Protein AF-A0A3C0R990-F1 (afdb_monomer)

Mean predicted aligned error: 11.5 Å

Sequence (137 aa):
NLDFTKKLGIQPELLWSQTKSTFVNNVNGLPSTLTTRDVSLNYLSIPLLLRWSPNKLITLNAGPQYSILMDQNKSLLQNGQQAFKTGDFAAVAGLQLNLQSLRIYGRYVAGMSNINDVTNSDKWRNQQIQAGIGLKL

Solvent-accessible surface area (backbone atoms only — not comparable to full-atom values): 7874 Å² total; per-residue (Å²): 116,53,68,84,45,101,38,36,29,39,38,74,51,80,45,81,48,78,47,74,52,80,75,81,82,82,67,90,89,66,102,71,79,89,79,77,66,79,47,60,48,30,35,47,32,42,37,45,25,41,34,42,27,93,52,83,46,44,34,39,34,38,31,49,27,44,32,26,65,44,60,82,92,51,55,72,70,59,38,53,64,48,22,78,76,61,50,38,44,27,43,35,43,34,46,30,41,39,51,95,49,42,30,42,36,40,34,39,37,44,36,69,43,69,86,65,98,61,94,74,99,68,87,66,55,52,72,46,82,48,74,51,73,45,78,53,130

pLDDT: mean 74.93, std 18.29, range [41.69, 95.81]

Structure (mmCIF, N/CA/C/O backbone):
data_AF-A0A3C0R990-F1
#
_entry.id   AF-A0A3C0R990-F1
#
loop_
_atom_site.group_PDB
_atom_site.id
_atom_site.type_symbol
_atom_site.label_atom_id
_atom_site.label_alt_id
_atom_site.label_comp_id
_atom_site.label_asym_id
_atom_site.label_entity_id
_atom_site.label_seq_id
_atom_site.pdbx_PDB_ins_code
_atom_site.Cartn_x
_atom_site.Cartn_y
_atom_site.Cartn_z
_atom_site.occupancy
_atom_site.B_iso_or_equiv
_atom_site.auth_seq_id
_atom_site.auth_comp_id
_atom_site.auth_asym_id
_atom_site.auth_atom_id
_atom_site.pdbx_PDB_model_num
ATOM 1 N N . ASN A 1 1 ? 2.961 -1.179 11.777 1.00 71.94 1 ASN A N 1
ATOM 2 C CA . ASN A 1 1 ? 2.049 -0.024 11.928 1.00 71.94 1 ASN A CA 1
ATOM 3 C C . ASN A 1 1 ? 2.618 0.904 12.972 1.00 71.94 1 ASN A C 1
ATOM 5 O O . ASN A 1 1 ? 2.831 0.449 14.088 1.00 71.94 1 ASN A O 1
ATOM 9 N N . LEU A 1 2 ? 2.894 2.149 12.597 1.00 76.81 2 LEU A N 1
ATOM 10 C CA . LEU A 1 2 ? 3.265 3.208 13.534 1.00 76.81 2 LEU A CA 1
ATOM 11 C C . LEU A 1 2 ? 2.066 4.141 13.662 1.00 76.81 2 LEU A C 1
ATOM 13 O O . LEU A 1 2 ? 1.660 4.756 12.680 1.00 76.81 2 LEU A O 1
ATOM 17 N N . ASP A 1 3 ? 1.477 4.206 14.849 1.00 83.38 3 ASP A N 1
ATOM 18 C CA . ASP A 1 3 ? 0.307 5.037 15.117 1.00 83.38 3 ASP A CA 1
ATOM 19 C C . ASP A 1 3 ? 0.735 6.326 15.814 1.00 83.38 3 ASP A C 1
ATOM 21 O O . ASP A 1 3 ? 1.285 6.293 16.911 1.00 83.38 3 ASP A O 1
ATOM 25 N N . PHE A 1 4 ? 0.471 7.467 15.177 1.00 79.94 4 PHE A N 1
ATOM 26 C CA . PHE A 1 4 ? 0.714 8.787 15.765 1.00 79.94 4 PHE A CA 1
ATOM 27 C C . PHE A 1 4 ? -0.423 9.194 16.709 1.00 79.94 4 PHE A C 1
ATOM 29 O O . PHE A 1 4 ? -0.254 9.999 17.618 1.00 79.94 4 PHE A O 1
ATOM 36 N N . THR A 1 5 ? -1.625 8.663 16.489 1.00 82.44 5 THR A N 1
ATOM 37 C CA . THR A 1 5 ? -2.815 8.898 17.313 1.00 82.44 5 THR A CA 1
ATOM 38 C C . THR A 1 5 ? -3.688 7.645 17.294 1.00 82.44 5 THR A C 1
ATOM 40 O O . THR A 1 5 ? -3.584 6.824 16.390 1.00 82.44 5 THR A O 1
ATOM 43 N N . LYS A 1 6 ? -4.644 7.521 18.225 1.00 78.94 6 LYS A N 1
ATOM 44 C CA . LYS A 1 6 ? -5.638 6.423 18.256 1.00 78.94 6 LYS A CA 1
ATOM 45 C C . LYS A 1 6 ? -6.400 6.200 16.934 1.00 78.94 6 LYS A C 1
ATOM 47 O O . LYS A 1 6 ? -7.000 5.145 16.762 1.00 78.94 6 LYS A O 1
ATOM 52 N N . LYS A 1 7 ? -6.423 7.198 16.042 1.00 87.06 7 LYS A N 1
ATOM 53 C CA . LYS A 1 7 ? -7.152 7.183 14.765 1.00 87.06 7 LYS A CA 1
ATOM 54 C C . LYS A 1 7 ? -6.257 7.329 13.534 1.00 87.06 7 LYS A C 1
ATOM 56 O O . LYS A 1 7 ? -6.754 7.104 12.440 1.00 87.06 7 LYS A O 1
ATOM 61 N N . LEU A 1 8 ? -4.999 7.746 13.680 1.00 90.25 8 LEU A N 1
ATOM 62 C CA . LEU A 1 8 ? -4.118 8.081 12.558 1.00 90.25 8 LEU A CA 1
ATOM 63 C C . LEU A 1 8 ? -2.758 7.412 12.728 1.00 90.25 8 LEU A C 1
ATOM 65 O O . LEU A 1 8 ? -2.154 7.484 13.798 1.00 90.25 8 LEU A O 1
ATOM 69 N N . GLY A 1 9 ? -2.265 6.815 11.651 1.00 92.00 9 GLY A N 1
ATOM 70 C CA . GLY A 1 9 ? -0.965 6.163 11.626 1.00 92.00 9 GLY A CA 1
ATOM 71 C C . GLY A 1 9 ? -0.426 5.997 10.217 1.00 92.00 9 GLY A C 1
ATOM 72 O O . GLY A 1 9 ? -1.078 6.358 9.239 1.00 92.00 9 GLY A O 1
ATOM 73 N N . ILE A 1 10 ? 0.765 5.425 10.124 1.00 92.19 10 ILE A N 1
ATOM 74 C CA . ILE A 1 10 ? 1.374 4.975 8.877 1.00 92.19 10 ILE A CA 1
ATOM 75 C C . ILE A 1 10 ? 1.567 3.462 8.893 1.00 92.19 10 ILE A C 1
ATOM 77 O O . ILE A 1 10 ? 1.828 2.819 9.920 1.00 92.19 10 ILE A O 1
ATOM 81 N N . GLN A 1 11 ? 1.449 2.896 7.708 1.00 91.94 11 GLN A N 1
ATOM 82 C CA . GLN A 1 11 ? 1.567 1.483 7.428 1.00 91.94 11 GLN A CA 1
ATOM 83 C C . GLN A 1 11 ? 2.512 1.323 6.235 1.00 91.94 11 GLN A C 1
ATOM 85 O O . GLN A 1 11 ? 2.064 1.334 5.088 1.00 91.94 11 GLN A O 1
ATOM 90 N N . PRO A 1 12 ? 3.830 1.241 6.494 1.00 91.12 12 PRO A N 1
ATOM 91 C CA . PRO A 1 12 ? 4.762 0.745 5.497 1.00 91.12 12 PRO A CA 1
ATOM 92 C C . PRO A 1 12 ? 4.531 -0.759 5.313 1.00 91.12 12 PRO A C 1
ATOM 94 O O . PRO A 1 12 ? 4.380 -1.488 6.298 1.00 91.12 12 PRO A O 1
ATOM 97 N N . GLU A 1 13 ? 4.513 -1.224 4.068 1.00 89.56 13 GLU A N 1
ATOM 98 C CA . GLU A 1 13 ? 4.460 -2.652 3.745 1.00 89.56 13 GLU A CA 1
ATOM 99 C C . GLU A 1 13 ? 5.538 -3.011 2.722 1.00 89.56 13 GLU A C 1
ATOM 101 O O . GLU A 1 13 ? 6.126 -2.147 2.071 1.00 89.56 13 GLU A O 1
ATOM 106 N N . LEU A 1 14 ? 5.775 -4.311 2.576 1.00 91.06 14 LEU A N 1
ATOM 107 C CA . LEU A 1 14 ? 6.597 -4.875 1.519 1.00 91.06 14 LEU A CA 1
ATOM 108 C C . LEU A 1 14 ? 5.798 -5.995 0.860 1.00 91.06 14 LEU A C 1
ATOM 110 O O . LEU A 1 14 ? 5.323 -6.906 1.536 1.00 91.06 14 LEU A O 1
ATOM 114 N N . LEU A 1 15 ? 5.624 -5.903 -0.452 1.00 89.06 15 LEU A N 1
ATOM 115 C CA . LEU A 1 15 ? 4.826 -6.826 -1.246 1.00 89.06 15 LEU A CA 1
ATOM 116 C C . LEU A 1 15 ? 5.717 -7.439 -2.319 1.00 89.06 15 LEU A C 1
ATOM 118 O O . LEU A 1 15 ? 6.313 -6.719 -3.116 1.00 89.06 15 LEU A O 1
ATOM 122 N N . TRP A 1 16 ? 5.772 -8.764 -2.370 1.00 87.94 16 TRP A N 1
ATOM 123 C CA . TRP A 1 16 ? 6.365 -9.488 -3.487 1.00 8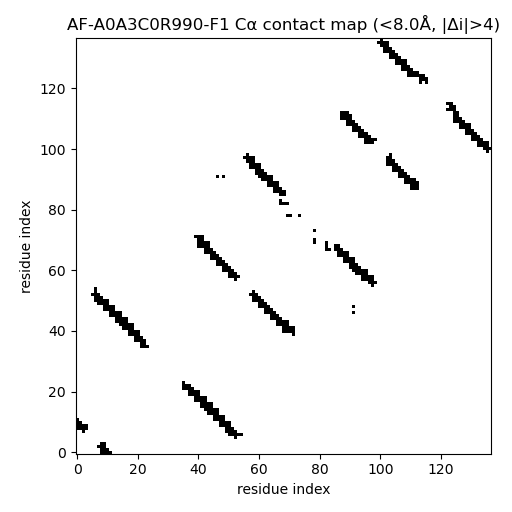7.94 16 TRP A CA 1
ATOM 124 C C . TRP A 1 16 ? 5.247 -10.108 -4.320 1.00 87.94 16 TRP A C 1
ATOM 126 O O . TRP A 1 16 ? 4.354 -10.763 -3.783 1.00 87.94 16 TRP A O 1
ATOM 136 N N . SER A 1 17 ? 5.271 -9.865 -5.625 1.00 82.81 17 SER A N 1
ATOM 137 C CA . SER A 1 17 ? 4.295 -10.385 -6.576 1.00 82.81 17 SER A CA 1
ATOM 138 C C . SER A 1 17 ? 5.026 -11.037 -7.741 1.00 82.81 17 SER A C 1
ATOM 140 O O . SER A 1 17 ? 6.020 -10.506 -8.221 1.00 82.81 17 SER A O 1
ATOM 142 N N .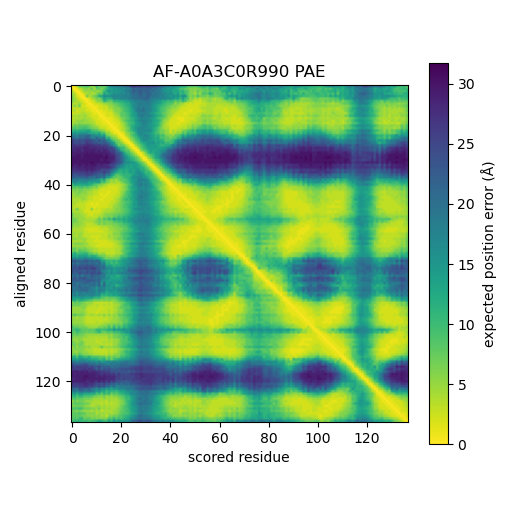 GLN A 1 18 ? 4.544 -12.189 -8.198 1.00 81.56 18 GLN A N 1
ATOM 143 C CA . GLN A 1 18 ? 5.041 -12.851 -9.398 1.00 81.56 18 GLN A CA 1
ATOM 144 C C . GLN A 1 18 ? 3.885 -12.995 -10.383 1.00 81.56 18 GLN A C 1
ATOM 146 O O . GLN A 1 18 ? 2.887 -13.649 -10.086 1.00 81.56 18 GLN A O 1
ATOM 151 N N . THR A 1 19 ? 4.045 -12.411 -11.563 1.00 70.88 19 THR A N 1
ATOM 152 C CA . THR A 1 19 ? 3.105 -12.515 -12.674 1.00 70.88 19 THR A CA 1
ATOM 153 C C . THR A 1 19 ? 3.732 -13.379 -13.754 1.00 70.88 19 THR A C 1
ATOM 155 O O . THR A 1 19 ? 4.825 -13.088 -14.236 1.00 70.88 19 THR A O 1
ATOM 158 N N . LYS A 1 20 ? 3.048 -14.449 -14.154 1.00 66.94 20 LYS A N 1
ATOM 159 C CA . LYS A 1 20 ? 3.445 -15.260 -15.308 1.00 66.94 20 LYS A CA 1
ATOM 160 C C . LYS A 1 20 ? 2.585 -14.857 -16.495 1.00 66.94 20 LYS A C 1
ATOM 162 O O . LYS A 1 20 ? 1.364 -14.966 -16.416 1.00 66.94 20 LYS A O 1
ATOM 167 N N . SER A 1 21 ? 3.213 -14.396 -17.571 1.00 55.62 21 SER A N 1
ATOM 168 C CA . SER A 1 21 ? 2.516 -14.083 -18.818 1.00 55.62 21 SER A CA 1
ATOM 169 C C . SER A 1 21 ? 2.764 -15.205 -19.816 1.00 55.62 21 SER A C 1
ATOM 171 O O . SER A 1 21 ? 3.871 -15.349 -20.331 1.00 55.62 21 SER A O 1
ATOM 173 N N . THR A 1 22 ? 1.734 -16.005 -20.091 1.00 53.62 22 THR A N 1
ATOM 174 C CA . THR A 1 22 ? 1.769 -17.018 -21.152 1.00 53.62 22 THR A CA 1
ATOM 175 C C . THR A 1 22 ? 1.229 -16.394 -22.434 1.00 53.62 22 THR A C 1
ATOM 177 O O . THR A 1 22 ? 0.032 -16.143 -22.556 1.00 53.62 22 THR A O 1
ATOM 180 N N . PHE A 1 23 ? 2.109 -16.127 -23.398 1.00 52.44 23 PHE A N 1
ATOM 181 C CA . PHE A 1 23 ? 1.702 -15.691 -24.732 1.00 52.44 23 PHE A CA 1
ATOM 182 C C . PHE A 1 23 ? 1.360 -16.921 -25.576 1.00 52.44 23 PHE A C 1
ATOM 184 O O . PHE A 1 23 ? 2.242 -17.709 -25.914 1.00 52.44 23 PHE A O 1
ATOM 191 N N . VAL A 1 24 ? 0.081 -17.097 -25.913 1.00 49.31 24 VAL A N 1
ATOM 192 C CA . VAL A 1 24 ? -0.356 -18.116 -26.877 1.00 49.31 24 VAL A CA 1
ATOM 193 C C . VAL A 1 24 ? -0.472 -17.448 -28.242 1.00 49.31 24 VAL A C 1
ATOM 195 O O . VAL A 1 24 ? -1.481 -16.817 -28.552 1.00 49.31 24 VAL A O 1
ATOM 198 N N . ASN A 1 25 ? 0.566 -17.572 -29.067 1.00 49.56 25 ASN A N 1
ATOM 199 C CA . ASN A 1 25 ? 0.480 -17.159 -30.464 1.00 49.56 25 ASN A CA 1
ATOM 200 C C . ASN A 1 25 ? -0.244 -18.256 -31.249 1.00 49.56 25 ASN A C 1
ATOM 202 O O . ASN A 1 25 ? 0.351 -19.268 -31.609 1.00 49.56 25 ASN A O 1
ATOM 206 N N . ASN A 1 26 ? -1.533 -18.053 -31.515 1.00 43.56 26 ASN A N 1
ATOM 207 C CA . ASN A 1 26 ? -2.283 -18.883 -32.451 1.00 43.56 26 ASN A CA 1
ATOM 208 C C . ASN A 1 26 ? -1.950 -18.411 -33.877 1.00 43.56 26 ASN A C 1
ATOM 210 O O . ASN A 1 26 ? -2.587 -17.508 -34.414 1.00 43.56 26 ASN A O 1
ATOM 214 N N . VAL A 1 27 ? -0.887 -18.961 -34.467 1.00 52.28 27 VAL A N 1
ATOM 215 C CA . VAL A 1 27 ? -0.631 -18.828 -35.906 1.00 52.28 27 VAL A CA 1
ATOM 216 C C . VAL A 1 27 ? -1.428 -19.913 -36.623 1.00 52.28 27 VAL A C 1
ATOM 218 O O . VAL A 1 27 ? -1.206 -21.102 -36.412 1.00 52.28 27 VAL A O 1
ATOM 221 N N . ASN A 1 28 ? -2.397 -19.486 -37.433 1.00 53.09 28 ASN A N 1
ATOM 222 C CA . ASN A 1 28 ? -3.287 -20.336 -38.220 1.00 53.09 28 ASN A CA 1
ATOM 223 C C . ASN A 1 28 ? -2.557 -21.528 -38.882 1.00 53.09 28 ASN A C 1
ATOM 225 O O . ASN A 1 28 ? -1.817 -21.343 -39.845 1.00 53.09 28 ASN A O 1
ATOM 229 N N . GLY A 1 29 ? -2.852 -22.753 -38.430 1.00 54.72 29 GLY A N 1
ATOM 230 C CA . GLY A 1 29 ? -2.894 -23.928 -39.311 1.00 54.72 29 GLY A CA 1
ATOM 231 C C . GLY A 1 29 ? -1.663 -24.835 -39.458 1.00 54.72 29 GLY A C 1
ATOM 232 O O . GLY A 1 29 ? -1.681 -25.648 -40.377 1.00 54.72 29 GLY A O 1
ATOM 233 N N . LEU A 1 30 ? -0.635 -24.791 -38.600 1.00 51.12 30 LEU A N 1
ATOM 234 C CA . LEU A 1 30 ? 0.484 -25.759 -38.652 1.00 51.12 30 LEU A CA 1
ATOM 235 C C . LEU A 1 30 ? 0.773 -26.413 -37.282 1.00 51.12 30 LEU A C 1
ATOM 237 O O . LEU A 1 30 ? 0.947 -25.692 -36.297 1.00 51.12 30 LEU A O 1
ATOM 241 N N . PRO A 1 31 ? 0.875 -27.758 -37.188 1.00 52.38 31 PRO A N 1
ATOM 242 C CA . PRO A 1 31 ? 1.238 -28.461 -35.960 1.00 52.38 31 PRO A CA 1
ATOM 243 C C . PRO A 1 31 ? 2.766 -28.502 -35.822 1.00 52.38 31 PRO A C 1
ATOM 245 O O . PRO A 1 31 ? 3.390 -29.539 -36.027 1.00 52.38 31 PRO A O 1
ATOM 248 N N . SER A 1 32 ? 3.387 -27.366 -35.503 1.00 44.22 32 SER A N 1
ATOM 249 C CA . SER A 1 32 ? 4.850 -27.279 -35.436 1.00 44.22 32 SER A CA 1
ATOM 250 C C . SER A 1 32 ? 5.302 -26.435 -34.248 1.00 44.22 32 SER A C 1
ATOM 252 O O . SER A 1 32 ? 5.286 -25.209 -34.295 1.00 44.22 32 SER A O 1
ATOM 254 N N . THR A 1 33 ? 5.750 -27.129 -33.195 1.00 42.16 33 THR A N 1
ATOM 255 C CA . THR A 1 33 ? 6.574 -26.629 -32.076 1.00 42.16 33 THR A CA 1
ATOM 256 C C . THR A 1 33 ? 6.007 -25.449 -31.278 1.00 42.16 33 THR A C 1
ATOM 258 O O . THR A 1 33 ? 6.302 -24.287 -31.538 1.00 42.16 33 THR A O 1
ATOM 261 N N . LEU A 1 34 ? 5.260 -25.780 -30.220 1.00 43.44 34 LEU A N 1
ATOM 262 C CA . LEU A 1 34 ? 4.905 -24.871 -29.128 1.00 43.44 34 LEU A CA 1
ATOM 263 C C . LEU A 1 34 ? 6.175 -24.437 -28.374 1.00 43.44 34 LEU A C 1
ATOM 265 O O . LEU A 1 34 ? 6.590 -25.081 -27.412 1.00 43.44 34 LEU A O 1
ATOM 269 N N . THR A 1 35 ? 6.822 -23.354 -28.798 1.00 45.03 35 THR A N 1
ATOM 270 C CA . THR A 1 35 ? 7.873 -22.702 -28.006 1.00 45.03 35 THR A CA 1
ATOM 271 C C . THR A 1 35 ? 7.213 -21.807 -26.959 1.00 45.03 35 THR A C 1
ATOM 273 O O . THR A 1 35 ? 7.079 -20.597 -27.138 1.00 45.03 35 THR A O 1
ATOM 276 N N . THR A 1 36 ? 6.772 -22.405 -25.853 1.00 45.19 36 THR A N 1
ATOM 277 C CA . THR A 1 36 ? 6.275 -21.665 -24.688 1.00 45.19 36 THR A CA 1
ATOM 278 C C . THR A 1 36 ? 7.433 -20.867 -24.084 1.00 45.19 36 THR A C 1
ATOM 280 O O . THR A 1 36 ? 8.314 -21.411 -23.422 1.00 45.19 36 THR A O 1
ATOM 283 N N . ARG A 1 37 ? 7.488 -19.560 -24.360 1.00 48.28 37 ARG A N 1
ATOM 284 C CA . ARG A 1 37 ? 8.392 -18.627 -23.676 1.00 48.28 37 ARG A CA 1
ATOM 285 C C . ARG A 1 37 ? 7.695 -18.163 -22.402 1.00 48.28 37 ARG A C 1
ATOM 287 O O . ARG A 1 37 ? 6.956 -17.183 -22.420 1.00 48.28 37 ARG A O 1
ATOM 294 N N . ASP A 1 38 ? 7.922 -18.884 -21.310 1.00 52.59 38 ASP A N 1
ATOM 295 C CA . ASP A 1 38 ? 7.432 -18.501 -19.987 1.00 52.59 38 ASP A CA 1
ATOM 296 C C . ASP A 1 38 ? 8.191 -17.266 -19.489 1.00 52.59 38 ASP A C 1
ATOM 298 O O . ASP A 1 38 ? 9.295 -17.357 -18.950 1.00 52.59 38 ASP A O 1
ATOM 302 N N . VAL A 1 39 ? 7.605 -16.084 -19.671 1.00 56.91 39 VAL A N 1
ATOM 303 C CA . VAL A 1 39 ? 8.132 -14.850 -19.084 1.00 56.91 39 VAL A CA 1
ATOM 304 C C . VAL A 1 39 ? 7.474 -14.664 -17.721 1.00 56.91 39 VAL A C 1
ATOM 306 O O . VAL A 1 39 ? 6.279 -14.387 -17.610 1.00 56.91 39 VAL A O 1
ATOM 309 N N . SER A 1 40 ? 8.263 -14.856 -16.666 1.00 61.56 40 SER A N 1
ATOM 310 C CA . SER A 1 40 ? 7.834 -14.663 -15.280 1.00 61.56 40 SER A CA 1
ATOM 311 C C . SER A 1 40 ? 8.362 -13.326 -14.759 1.00 61.56 40 SER A C 1
ATOM 313 O O . SER A 1 40 ? 9.551 -13.187 -14.472 1.00 61.56 40 SER A O 1
ATOM 315 N N . LEU A 1 41 ? 7.470 -12.350 -14.630 1.00 69.31 41 LEU A N 1
ATOM 316 C CA . LEU A 1 41 ? 7.744 -11.002 -14.145 1.00 69.31 41 LEU A CA 1
ATOM 317 C C . LEU A 1 41 ? 7.586 -10.966 -12.622 1.00 69.31 41 LEU A C 1
ATOM 319 O O . LEU A 1 41 ? 6.490 -11.180 -12.109 1.00 69.31 41 LEU A O 1
ATOM 323 N N . ASN A 1 42 ? 8.664 -10.700 -11.887 1.00 79.06 42 ASN A N 1
ATOM 324 C CA . ASN A 1 42 ? 8.581 -10.492 -10.442 1.00 79.06 42 ASN A CA 1
ATOM 325 C C . ASN A 1 42 ? 8.534 -8.999 -10.139 1.00 79.06 42 ASN A C 1
ATOM 327 O O . ASN A 1 42 ? 9.308 -8.237 -10.699 1.00 79.06 42 ASN A O 1
ATOM 331 N N . TYR A 1 43 ? 7.684 -8.589 -9.212 1.00 78.81 43 TYR A N 1
ATOM 332 C CA . TYR A 1 43 ? 7.559 -7.219 -8.748 1.00 78.81 43 TYR A CA 1
ATOM 333 C C . TYR A 1 43 ? 7.786 -7.158 -7.244 1.00 78.81 43 TYR A C 1
ATOM 335 O O . TYR A 1 43 ? 7.170 -7.900 -6.476 1.00 78.81 43 TYR A O 1
ATOM 343 N N . LEU A 1 44 ? 8.642 -6.238 -6.816 1.00 87.19 44 LEU A N 1
ATOM 344 C CA . LEU A 1 44 ? 8.800 -5.864 -5.417 1.00 87.19 44 LEU A CA 1
ATOM 345 C C . LEU A 1 44 ? 8.178 -4.485 -5.216 1.00 87.19 44 LEU A C 1
ATOM 347 O O . LEU A 1 44 ? 8.655 -3.507 -5.783 1.00 87.19 44 LEU A O 1
ATOM 351 N N . SER A 1 45 ? 7.104 -4.406 -4.437 1.00 89.00 45 SER A N 1
ATOM 352 C CA . SER A 1 45 ? 6.371 -3.163 -4.190 1.00 89.00 45 SER A CA 1
ATOM 353 C C . SER A 1 45 ? 6.476 -2.739 -2.733 1.00 89.00 45 SER A C 1
ATOM 355 O O . SER A 1 45 ? 6.302 -3.544 -1.820 1.00 89.00 45 SER A O 1
ATOM 357 N N . ILE A 1 46 ? 6.733 -1.455 -2.523 1.00 91.81 46 ILE A N 1
ATOM 358 C CA . ILE A 1 46 ? 6.900 -0.817 -1.221 1.00 91.81 46 ILE A CA 1
ATOM 359 C C . ILE A 1 46 ? 5.830 0.278 -1.111 1.00 91.81 46 ILE A C 1
ATOM 361 O O . ILE A 1 46 ? 6.067 1.423 -1.511 1.00 91.81 46 ILE A O 1
ATOM 365 N N . PRO A 1 47 ? 4.611 -0.054 -0.656 1.00 91.38 47 PRO A N 1
ATOM 366 C CA . PRO A 1 47 ? 3.595 0.943 -0.359 1.00 91.38 47 PRO A CA 1
ATOM 367 C C . PRO A 1 47 ? 3.866 1.620 0.989 1.00 91.38 47 PRO A C 1
ATOM 369 O O . PRO A 1 47 ? 4.173 0.972 1.992 1.00 91.38 47 PRO A O 1
ATOM 372 N N . LEU A 1 48 ? 3.693 2.940 1.018 1.00 93.19 48 LEU A N 1
ATOM 373 C CA . LEU A 1 48 ? 3.703 3.748 2.231 1.00 93.19 48 LEU A CA 1
ATOM 374 C C . LEU A 1 48 ? 2.307 4.329 2.435 1.00 93.19 48 LEU A C 1
ATOM 376 O O . LEU A 1 48 ? 1.944 5.328 1.821 1.00 93.19 48 LEU A O 1
ATOM 380 N N . LEU A 1 49 ? 1.507 3.692 3.287 1.00 94.06 49 LEU A N 1
ATOM 381 C CA . LEU A 1 49 ? 0.095 4.031 3.440 1.00 94.06 49 LEU A CA 1
ATOM 382 C C . LEU A 1 49 ? -0.131 4.877 4.691 1.00 94.06 49 LEU A C 1
ATOM 384 O O . LEU A 1 49 ? 0.239 4.481 5.794 1.00 94.06 49 LEU A O 1
ATOM 388 N N . LEU A 1 50 ? -0.801 6.015 4.541 1.00 94.19 50 LEU A N 1
ATOM 389 C CA . LEU A 1 50 ? -1.469 6.686 5.649 1.00 94.19 50 LEU A CA 1
ATOM 390 C C . LEU A 1 50 ? -2.713 5.893 6.009 1.00 94.19 50 LEU A C 1
ATOM 392 O O . LEU A 1 50 ? -3.440 5.427 5.135 1.00 94.19 50 LEU A O 1
ATOM 396 N N . ARG A 1 51 ? -2.966 5.759 7.302 1.00 93.62 51 ARG A N 1
ATOM 397 C CA . ARG A 1 51 ? -4.079 5.004 7.846 1.00 93.62 51 ARG A CA 1
ATOM 398 C C . ARG A 1 51 ? -4.950 5.900 8.699 1.00 93.62 51 ARG A C 1
ATOM 400 O O . ARG A 1 51 ? -4.460 6.513 9.643 1.00 93.62 51 ARG A O 1
ATOM 407 N N . TRP A 1 52 ? -6.244 5.896 8.416 1.00 94.12 52 TRP A N 1
ATOM 408 C CA . TRP A 1 52 ? -7.253 6.587 9.196 1.00 94.12 52 TRP A CA 1
ATOM 409 C C . TRP A 1 52 ? -8.351 5.623 9.650 1.00 94.12 52 TRP A C 1
ATOM 411 O O . TRP A 1 52 ? -9.083 5.057 8.843 1.00 94.12 52 TRP A O 1
ATOM 421 N N . SER A 1 53 ? -8.466 5.438 10.961 1.00 92.62 53 SER A N 1
ATOM 422 C CA . SER A 1 53 ? -9.436 4.551 11.606 1.00 92.62 53 SER A CA 1
ATOM 423 C C . SER A 1 53 ? -10.390 5.383 12.466 1.00 92.62 53 SER A C 1
ATOM 425 O O . SER A 1 53 ? -10.111 5.609 13.648 1.00 92.62 53 SER A O 1
ATOM 427 N N . PRO A 1 54 ? -11.506 5.889 11.908 1.00 88.75 54 PRO A N 1
ATOM 428 C CA . PRO A 1 54 ? -12.469 6.678 12.676 1.00 88.75 54 PRO A CA 1
ATOM 429 C C . PRO A 1 54 ? -13.118 5.867 13.808 1.00 88.75 54 PRO A C 1
ATOM 431 O O . PRO A 1 54 ? -13.454 6.431 14.851 1.00 88.75 54 PRO A O 1
ATOM 434 N N . ASN A 1 55 ? -13.258 4.551 13.622 1.00 90.75 55 ASN A N 1
ATOM 435 C CA . ASN A 1 55 ? -13.780 3.604 14.603 1.00 90.75 55 ASN A CA 1
ATOM 436 C C . ASN A 1 55 ? -12.972 2.285 14.575 1.00 90.75 55 ASN A C 1
ATOM 438 O O . ASN A 1 55 ? -12.026 2.138 13.805 1.00 90.75 55 ASN A O 1
ATOM 442 N N . LYS A 1 56 ? -13.324 1.322 15.441 1.00 88.19 56 LYS A N 1
ATOM 443 C CA . LYS A 1 56 ? -12.629 0.021 15.525 1.00 88.19 56 LYS A CA 1
ATOM 444 C C . LYS A 1 56 ? -12.973 -0.944 14.383 1.00 88.19 56 LYS A C 1
ATOM 446 O O . LYS A 1 56 ? -12.271 -1.936 14.243 1.00 88.19 56 LYS A O 1
ATOM 451 N N . LEU A 1 57 ? -14.033 -0.673 13.618 1.00 91.31 57 LEU A N 1
ATOM 452 C CA . LEU A 1 57 ? -14.564 -1.546 12.567 1.00 91.31 57 LEU A CA 1
ATOM 453 C C . LEU A 1 57 ? -14.019 -1.184 11.183 1.00 91.31 57 LEU A C 1
ATOM 455 O O . LEU A 1 57 ? -13.848 -2.062 10.353 1.00 91.31 57 LEU A O 1
ATOM 459 N N . ILE A 1 58 ? -13.739 0.090 10.918 1.00 93.81 58 ILE A N 1
ATOM 460 C CA . ILE A 1 58 ? -13.400 0.602 9.590 1.00 93.81 58 ILE A CA 1
ATOM 461 C C . ILE A 1 58 ? -12.060 1.321 9.655 1.00 93.81 58 ILE A C 1
ATOM 463 O O . ILE A 1 58 ? -11.823 2.179 10.506 1.00 93.81 58 ILE A O 1
ATOM 467 N N . THR A 1 59 ? -11.208 0.989 8.698 1.00 94.31 59 THR A N 1
ATOM 468 C CA . THR A 1 59 ? -9.922 1.621 8.460 1.00 94.31 59 THR A CA 1
ATOM 469 C C . THR A 1 59 ? -9.841 2.007 6.994 1.00 94.31 59 THR A C 1
ATOM 471 O O . THR A 1 59 ? -10.018 1.168 6.118 1.00 94.31 59 THR A O 1
ATOM 474 N N . LEU A 1 60 ? -9.549 3.271 6.730 1.00 95.06 60 LEU A N 1
ATOM 475 C CA . LEU A 1 60 ? -9.198 3.764 5.409 1.00 95.06 60 LEU A CA 1
ATOM 476 C C . LEU A 1 60 ? -7.683 3.873 5.312 1.00 95.06 60 LEU A C 1
ATOM 478 O O . LEU A 1 60 ? -7.020 4.266 6.275 1.00 95.06 60 LEU A O 1
ATOM 482 N N . ASN A 1 61 ? -7.135 3.522 4.159 1.00 94.75 61 ASN A N 1
ATOM 483 C CA . ASN A 1 61 ? -5.711 3.608 3.895 1.00 94.75 61 ASN A CA 1
ATOM 484 C C . ASN A 1 61 ? -5.451 4.218 2.523 1.00 94.75 61 ASN A C 1
ATOM 486 O O . ASN A 1 61 ? -6.083 3.851 1.543 1.00 94.75 61 ASN A O 1
ATOM 490 N N . ALA A 1 62 ? -4.523 5.163 2.449 1.00 95.19 62 ALA A N 1
ATOM 491 C CA . ALA A 1 62 ? -4.153 5.792 1.193 1.00 95.19 62 ALA A CA 1
ATOM 492 C C . ALA A 1 62 ? -2.697 6.240 1.223 1.00 95.19 62 ALA A C 1
ATOM 494 O O . ALA A 1 62 ? -2.209 6.693 2.254 1.00 95.19 62 ALA A O 1
ATOM 495 N N . GLY A 1 63 ? -1.995 6.134 0.104 1.00 92.56 63 GLY A N 1
ATOM 496 C CA . GLY A 1 63 ? -0.621 6.608 0.023 1.00 92.56 63 GLY A CA 1
ATOM 497 C C . GLY A 1 63 ? 0.095 6.185 -1.250 1.00 92.56 63 GLY A C 1
ATOM 498 O O . GLY A 1 63 ? -0.477 5.478 -2.081 1.00 92.56 63 GLY A O 1
ATOM 499 N N . PRO A 1 64 ? 1.336 6.647 -1.440 1.00 92.75 64 PRO A N 1
ATOM 500 C CA . PRO A 1 64 ? 2.143 6.247 -2.577 1.00 92.75 64 PRO A CA 1
ATOM 501 C C . PRO A 1 64 ? 2.609 4.791 -2.455 1.00 92.75 64 PRO A C 1
ATOM 503 O O . PRO A 1 64 ? 2.818 4.259 -1.364 1.00 92.75 64 PRO A O 1
ATOM 506 N N . GLN A 1 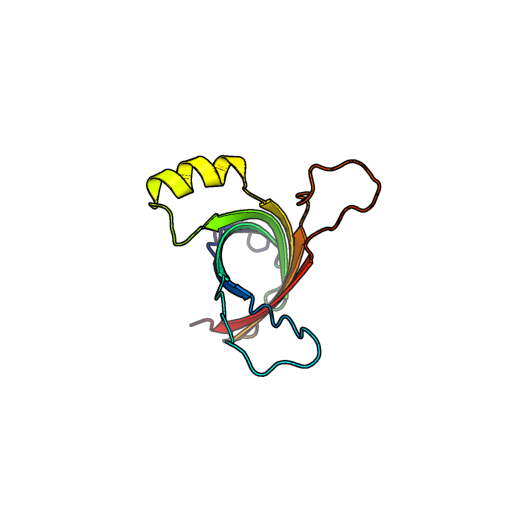65 ? 2.834 4.166 -3.602 1.00 90.88 65 GLN A N 1
ATOM 507 C CA . GLN A 1 65 ? 3.507 2.886 -3.747 1.00 90.88 65 GLN A CA 1
ATOM 508 C C . GLN A 1 65 ? 4.590 3.013 -4.806 1.00 90.88 65 GLN A C 1
ATOM 510 O O . GLN A 1 65 ? 4.345 3.521 -5.899 1.00 90.88 65 GLN A O 1
ATOM 515 N N . TYR A 1 66 ? 5.776 2.517 -4.476 1.00 88.94 66 TYR A N 1
ATOM 516 C CA . TYR A 1 66 ? 6.863 2.356 -5.430 1.00 88.94 66 TYR A CA 1
ATOM 517 C C . TYR A 1 66 ? 7.041 0.874 -5.736 1.00 88.94 66 TYR A C 1
ATOM 519 O O . TYR A 1 66 ? 7.086 0.066 -4.810 1.00 88.94 66 TYR A O 1
ATOM 527 N N . SER A 1 67 ? 7.105 0.509 -7.012 1.00 85.12 67 SER A N 1
ATOM 528 C CA . SER A 1 67 ? 7.202 -0.886 -7.448 1.00 85.12 67 SER A CA 1
ATOM 529 C C . SER A 1 67 ? 8.397 -1.069 -8.369 1.00 85.12 67 SER A C 1
ATOM 531 O O . SER A 1 67 ? 8.695 -0.212 -9.189 1.00 85.12 67 SER A O 1
ATOM 533 N N . ILE A 1 68 ? 9.091 -2.188 -8.226 1.00 82.81 68 ILE A N 1
ATOM 534 C CA . ILE A 1 68 ? 10.309 -2.508 -8.961 1.00 82.81 68 ILE A CA 1
ATOM 535 C C . ILE A 1 68 ? 10.088 -3.827 -9.691 1.00 82.81 68 ILE A C 1
ATOM 537 O O . ILE A 1 68 ? 9.788 -4.829 -9.041 1.00 82.81 68 ILE A O 1
ATOM 541 N N . LEU A 1 69 ? 10.289 -3.849 -11.010 1.00 76.25 69 LEU A N 1
ATOM 542 C CA . LEU A 1 69 ? 10.342 -5.091 -11.777 1.00 76.25 69 LEU A CA 1
ATOM 543 C C . LEU A 1 69 ? 11.712 -5.766 -11.583 1.00 76.25 69 LEU A C 1
ATOM 545 O O . LEU A 1 69 ? 12.755 -5.210 -11.920 1.00 76.25 69 LEU A O 1
ATOM 549 N N . MET A 1 70 ? 11.705 -6.979 -11.041 1.00 71.31 70 MET A N 1
ATOM 550 C CA . MET A 1 70 ? 12.867 -7.845 -10.873 1.00 71.31 70 MET A CA 1
ATOM 551 C C . MET A 1 70 ? 12.904 -8.881 -12.001 1.00 71.31 70 MET A C 1
ATOM 553 O O . MET A 1 70 ? 12.067 -9.786 -12.063 1.00 71.31 70 MET A O 1
ATOM 557 N N . ASP A 1 71 ? 13.899 -8.769 -12.878 1.00 66.06 71 ASP A N 1
ATOM 558 C CA . ASP A 1 71 ? 14.164 -9.761 -13.921 1.00 66.06 71 ASP A CA 1
ATOM 559 C C . ASP A 1 71 ? 14.930 -10.957 -13.327 1.00 66.06 71 ASP A C 1
ATOM 561 O O . ASP A 1 71 ? 15.938 -10.785 -12.638 1.00 66.06 71 ASP A O 1
ATOM 565 N N . GLN A 1 72 ? 14.458 -12.179 -13.582 1.00 59.69 72 GLN A N 1
ATOM 566 C CA . GLN A 1 72 ? 15.063 -13.409 -13.050 1.00 59.69 72 GLN A CA 1
ATOM 567 C C . GLN A 1 72 ? 16.431 -13.716 -13.664 1.00 59.69 72 GLN A C 1
ATOM 569 O O . GLN A 1 72 ? 17.221 -14.434 -13.059 1.00 59.69 72 GLN A O 1
ATOM 574 N N . ASN A 1 73 ? 16.736 -13.149 -14.834 1.00 59.41 73 ASN A N 1
ATOM 575 C CA . ASN A 1 73 ? 17.983 -13.415 -15.551 1.00 59.41 73 ASN A CA 1
ATOM 576 C C . ASN A 1 73 ? 19.146 -12.489 -15.148 1.00 59.41 73 ASN A C 1
ATOM 578 O O . ASN A 1 73 ? 20.226 -12.576 -15.731 1.00 59.41 73 ASN A O 1
ATOM 582 N N . LYS A 1 74 ? 18.954 -11.593 -14.170 1.00 56.03 74 LYS A N 1
ATOM 583 C CA . LYS A 1 74 ? 19.970 -10.624 -13.723 1.00 56.03 74 LYS A CA 1
ATOM 584 C C . LYS A 1 74 ? 20.283 -10.782 -12.236 1.00 56.03 74 LYS A C 1
ATOM 586 O O . LYS A 1 74 ? 19.416 -11.114 -11.431 1.00 56.03 74 LYS A O 1
ATOM 591 N N . SER A 1 75 ? 21.539 -10.536 -11.853 1.00 55.38 75 SER A N 1
ATOM 592 C CA . SER A 1 75 ? 21.959 -10.614 -10.446 1.00 55.38 75 SER A CA 1
ATOM 593 C C . SER A 1 75 ? 21.244 -9.557 -9.590 1.00 55.38 75 SER A C 1
ATOM 595 O O . SER A 1 75 ? 20.938 -8.467 -10.073 1.00 55.38 75 SER A O 1
ATOM 597 N N . LEU A 1 76 ? 21.002 -9.846 -8.303 1.00 56.62 76 LEU A N 1
ATOM 598 C CA . LEU A 1 76 ? 20.293 -8.944 -7.374 1.00 56.62 76 LEU A CA 1
ATOM 599 C C . LEU A 1 76 ? 20.900 -7.528 -7.324 1.00 56.62 76 LEU A C 1
ATOM 601 O O . LEU A 1 76 ? 20.167 -6.549 -7.213 1.00 56.62 76 LEU A O 1
ATOM 605 N N . LEU A 1 77 ? 22.225 -7.410 -7.466 1.00 57.91 77 LEU A N 1
ATOM 606 C CA . LEU A 1 77 ? 22.938 -6.129 -7.464 1.00 57.91 77 LEU A CA 1
ATOM 607 C C . LEU A 1 77 ? 22.711 -5.327 -8.763 1.00 57.91 77 LEU A C 1
ATOM 609 O O . LEU A 1 77 ? 22.534 -4.110 -8.720 1.00 57.91 77 LEU A O 1
ATOM 613 N N . GLN A 1 78 ? 22.663 -6.008 -9.913 1.00 58.91 78 GLN A N 1
ATOM 614 C CA . GLN A 1 78 ? 22.372 -5.398 -11.219 1.00 58.91 78 GLN A CA 1
ATOM 615 C C . GLN A 1 78 ? 20.892 -5.021 -11.341 1.00 58.91 78 GLN A C 1
ATOM 617 O O . GLN A 1 78 ? 20.567 -3.938 -11.828 1.00 58.91 78 GLN A O 1
ATOM 622 N N . ASN A 1 79 ? 20.003 -5.868 -10.815 1.00 58.25 79 ASN A N 1
ATOM 623 C CA . ASN A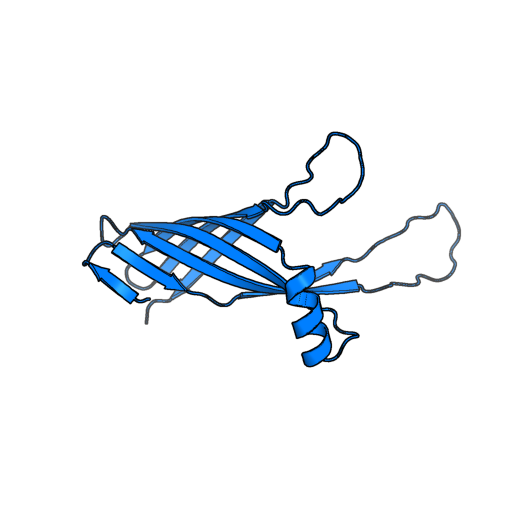 1 79 ? 18.587 -5.555 -10.662 1.00 58.25 79 ASN A CA 1
ATOM 624 C C . ASN A 1 79 ? 18.383 -4.354 -9.741 1.00 58.25 79 ASN A C 1
ATOM 626 O O . ASN A 1 79 ? 17.601 -3.487 -10.089 1.00 58.25 79 ASN A O 1
ATOM 630 N N . GLY A 1 80 ? 19.121 -4.238 -8.632 1.00 55.59 80 GLY A N 1
ATOM 631 C CA . GLY A 1 80 ? 19.053 -3.074 -7.744 1.00 55.59 80 GLY A CA 1
ATOM 632 C C . GLY A 1 80 ? 19.394 -1.758 -8.450 1.00 55.59 80 GLY A C 1
ATOM 633 O O . GLY A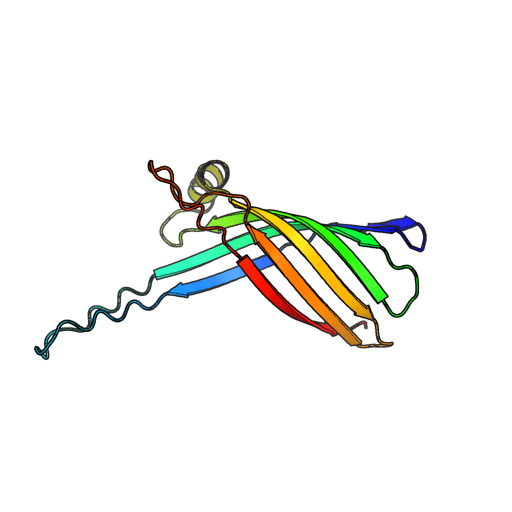 1 80 ? 18.653 -0.791 -8.329 1.00 55.59 80 GLY A O 1
ATOM 634 N N . GLN A 1 81 ? 20.464 -1.713 -9.251 1.00 59.06 81 GLN A N 1
ATOM 635 C CA . GLN A 1 81 ? 20.835 -0.501 -9.999 1.00 59.06 81 GLN A CA 1
ATOM 636 C C . GLN A 1 81 ? 19.854 -0.168 -11.137 1.00 59.06 81 GLN A C 1
ATOM 638 O O . GLN A 1 81 ? 19.592 1.004 -11.409 1.00 59.06 81 GLN A O 1
ATOM 643 N N . GLN A 1 82 ? 19.295 -1.182 -11.803 1.00 58.31 82 GLN A N 1
ATOM 644 C CA . GLN A 1 82 ? 18.331 -1.001 -12.892 1.00 58.31 82 GLN A CA 1
ATOM 645 C C . GLN A 1 82 ? 16.904 -0.721 -12.388 1.00 58.31 82 GLN A C 1
ATOM 647 O O . GLN A 1 82 ? 16.153 0.009 -13.035 1.00 58.31 82 GLN A O 1
ATOM 652 N N . ALA A 1 83 ? 16.561 -1.220 -11.203 1.00 56.53 83 ALA A N 1
ATOM 653 C CA . ALA A 1 83 ? 15.320 -0.962 -10.483 1.00 56.53 83 ALA A CA 1
ATOM 654 C C . ALA A 1 83 ? 15.105 0.528 -10.226 1.00 56.53 83 ALA A C 1
ATOM 656 O O . ALA A 1 83 ? 14.027 1.044 -10.496 1.00 56.53 83 ALA A O 1
ATOM 657 N N . PHE A 1 84 ? 16.151 1.241 -9.794 1.00 57.19 84 PHE A N 1
ATOM 658 C CA . PHE A 1 84 ? 16.079 2.693 -9.606 1.00 57.19 84 PHE A CA 1
ATOM 659 C C . PHE A 1 84 ? 15.775 3.451 -10.907 1.00 57.19 84 PHE A C 1
ATOM 661 O O . PHE A 1 84 ? 15.227 4.547 -10.854 1.00 57.19 84 PHE A O 1
ATOM 668 N N . LYS A 1 85 ? 16.100 2.875 -12.074 1.00 60.09 85 LYS A N 1
ATOM 669 C CA . LYS A 1 85 ? 15.827 3.475 -13.391 1.00 60.09 85 LYS A CA 1
ATOM 670 C C . LYS A 1 85 ? 14.469 3.093 -13.983 1.00 60.09 85 LYS A C 1
ATOM 672 O O . LYS A 1 85 ? 13.997 3.791 -14.868 1.00 60.09 85 LYS A O 1
ATOM 677 N N . THR A 1 86 ? 13.873 1.990 -13.537 1.00 63.84 86 THR A N 1
ATOM 678 C CA . THR A 1 86 ? 12.657 1.397 -14.132 1.00 63.84 86 THR A CA 1
ATOM 679 C C . THR A 1 86 ? 11.498 1.285 -13.146 1.00 63.84 86 THR A C 1
ATOM 681 O O . THR A 1 86 ? 10.496 0.646 -13.444 1.00 63.84 86 THR A O 1
ATOM 684 N N . GLY A 1 87 ? 11.634 1.870 -11.956 1.00 68.31 87 GLY A N 1
ATOM 685 C CA . GLY A 1 87 ? 10.606 1.778 -10.934 1.00 68.31 87 GLY A CA 1
ATOM 686 C C . GLY A 1 87 ? 9.325 2.521 -11.304 1.00 68.31 87 GLY A C 1
ATOM 687 O O . GLY A 1 87 ? 9.346 3.629 -11.839 1.00 68.31 87 GLY A O 1
ATOM 688 N N . ASP A 1 88 ? 8.207 1.905 -10.947 1.00 77.50 88 ASP A N 1
ATOM 689 C CA . ASP A 1 88 ? 6.857 2.375 -11.202 1.00 77.50 88 ASP A CA 1
ATOM 690 C C . ASP A 1 88 ? 6.281 3.057 -9.959 1.00 77.50 88 ASP A C 1
ATOM 692 O O . ASP A 1 88 ? 6.187 2.460 -8.880 1.00 77.50 88 ASP A O 1
ATOM 696 N N . PHE A 1 89 ? 5.841 4.305 -10.117 1.00 84.81 89 PHE A N 1
ATOM 697 C CA . PHE A 1 89 ? 5.088 5.019 -9.088 1.00 84.81 89 PHE A CA 1
ATOM 698 C C . PHE A 1 89 ? 3.589 4.781 -9.252 1.00 84.81 89 PHE A C 1
ATOM 700 O O . PHE A 1 89 ? 3.033 4.926 -10.341 1.00 84.81 89 PHE A O 1
ATOM 707 N N . ALA A 1 90 ? 2.915 4.485 -8.146 1.00 87.75 90 ALA A N 1
ATOM 708 C CA . ALA A 1 90 ? 1.474 4.306 -8.079 1.00 87.75 90 ALA A CA 1
ATOM 709 C C . ALA A 1 90 ? 0.884 4.985 -6.838 1.00 87.75 90 ALA A C 1
ATOM 711 O O . ALA A 1 90 ? 1.568 5.213 -5.842 1.00 87.75 90 ALA A O 1
ATOM 712 N N . ALA A 1 91 ? -0.398 5.324 -6.904 1.00 91.19 91 ALA A N 1
ATOM 713 C CA . ALA A 1 91 ? -1.182 5.777 -5.766 1.00 91.19 91 ALA A CA 1
ATOM 714 C C . ALA A 1 91 ? -2.110 4.645 -5.327 1.00 91.19 91 ALA A C 1
ATOM 716 O O . ALA A 1 91 ? -2.779 4.029 -6.153 1.00 91.19 91 ALA A O 1
ATOM 717 N N . VAL A 1 92 ? -2.156 4.374 -4.029 1.00 93.25 92 VAL A N 1
ATOM 718 C CA . VAL A 1 92 ? -2.989 3.331 -3.434 1.00 93.25 92 VAL A CA 1
ATOM 719 C C . VAL A 1 92 ? -4.086 3.988 -2.615 1.00 93.25 92 VAL A C 1
ATOM 721 O O . VAL A 1 92 ? -3.815 4.899 -1.836 1.00 93.25 92 VAL A O 1
ATOM 724 N N . ALA A 1 93 ? -5.312 3.498 -2.761 1.00 94.69 93 ALA A N 1
ATOM 725 C CA . ALA A 1 93 ? -6.446 3.828 -1.909 1.00 94.69 93 ALA A CA 1
ATOM 726 C C . ALA A 1 93 ? -7.168 2.537 -1.515 1.00 94.69 93 ALA A C 1
ATOM 728 O O . ALA A 1 93 ? -7.425 1.684 -2.359 1.00 94.69 93 ALA A O 1
ATOM 729 N N . GLY A 1 94 ? -7.485 2.371 -0.239 1.00 94.31 94 GLY A N 1
ATOM 730 C CA . GLY A 1 94 ? -8.024 1.140 0.311 1.00 94.31 94 GLY A CA 1
ATOM 731 C C . GLY A 1 94 ? -8.999 1.356 1.459 1.00 94.31 94 GLY A C 1
ATOM 732 O O . GLY A 1 94 ? -9.026 2.395 2.125 1.00 94.31 94 GLY A O 1
ATOM 733 N N . LEU A 1 95 ? -9.817 0.329 1.650 1.00 95.56 95 LEU A N 1
ATOM 734 C CA . LEU A 1 95 ? -10.778 0.169 2.725 1.00 95.56 95 LEU A CA 1
ATOM 735 C C . LEU 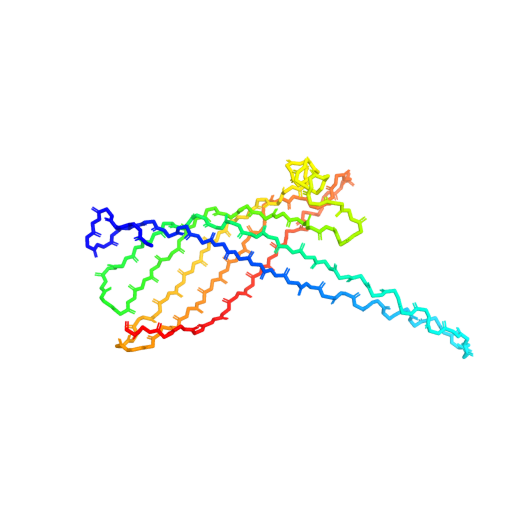A 1 95 ? -10.501 -1.177 3.390 1.00 95.56 95 LEU A C 1
ATOM 737 O O . LEU A 1 95 ? -10.379 -2.208 2.729 1.00 95.56 95 LEU A O 1
ATOM 741 N N . GLN A 1 96 ? -10.466 -1.174 4.712 1.00 94.31 96 GLN A N 1
ATOM 742 C CA . GLN A 1 96 ? -10.316 -2.358 5.534 1.00 94.31 96 GLN A CA 1
ATOM 743 C C . GLN A 1 96 ? -11.418 -2.400 6.591 1.00 94.31 96 GLN A C 1
ATOM 745 O O . GLN A 1 96 ? -11.613 -1.459 7.360 1.00 94.31 96 GLN A O 1
ATOM 750 N N . LEU A 1 97 ? -12.107 -3.532 6.650 1.00 94.62 97 LEU A N 1
ATOM 751 C CA . LEU A 1 97 ? -13.051 -3.890 7.693 1.00 94.62 97 LEU A CA 1
ATOM 752 C C . LEU A 1 97 ? -12.335 -4.756 8.726 1.00 94.62 97 LEU A C 1
ATOM 754 O O . LEU A 1 97 ? -11.827 -5.832 8.418 1.00 94.62 97 LEU A O 1
ATOM 758 N N . ASN A 1 98 ? -12.280 -4.271 9.956 1.00 91.50 98 ASN A N 1
ATOM 759 C CA . ASN A 1 98 ? -11.719 -4.950 11.109 1.00 91.50 98 ASN A CA 1
ATOM 760 C C . ASN A 1 98 ? -12.852 -5.579 11.918 1.00 91.50 98 ASN A C 1
ATOM 762 O O . ASN A 1 98 ? -13.480 -4.928 12.752 1.00 91.50 98 ASN A O 1
ATOM 766 N N . LEU A 1 99 ? -13.098 -6.858 11.679 1.00 89.88 99 LEU A N 1
ATOM 767 C CA . LEU A 1 99 ? -13.873 -7.695 12.583 1.00 89.88 99 LEU A CA 1
ATOM 768 C C . LEU A 1 99 ? -12.964 -8.126 13.746 1.00 89.88 99 LEU A C 1
ATOM 770 O O . LEU A 1 99 ? -11.751 -7.909 13.731 1.00 89.88 99 LEU A O 1
ATOM 774 N N . GLN A 1 100 ? -13.550 -8.722 14.781 1.00 86.62 100 GLN A N 1
ATOM 775 C CA . GLN A 1 100 ? -12.861 -9.018 16.041 1.00 86.62 100 GLN A CA 1
ATOM 776 C C . GLN A 1 100 ? -11.537 -9.783 15.841 1.00 86.62 100 GLN A C 1
ATOM 778 O O . GLN A 1 100 ? -10.490 -9.313 16.289 1.00 86.62 100 GLN A O 1
ATOM 783 N N . SER A 1 101 ? -11.577 -10.888 15.091 1.00 89.00 101 SER A N 1
ATOM 784 C CA . SER A 1 101 ? -10.404 -11.725 14.772 1.00 89.00 101 SER A CA 1
ATOM 785 C C . SER A 1 101 ? -10.060 -11.756 13.279 1.00 89.00 101 SER A C 1
ATOM 787 O O . SER A 1 101 ? -9.013 -12.273 12.893 1.00 89.00 101 SER A O 1
ATOM 789 N N . LEU A 1 102 ? -10.922 -11.198 12.426 1.00 92.38 102 LEU A N 1
ATOM 790 C CA . LEU A 1 102 ? -10.773 -11.211 10.972 1.00 92.38 102 LEU A CA 1
ATOM 791 C C . LEU A 1 102 ? -10.694 -9.783 10.440 1.00 92.38 102 LEU A C 1
ATOM 793 O O . LEU A 1 102 ? -11.391 -8.884 10.891 1.00 92.38 102 LEU A O 1
ATOM 797 N N . ARG A 1 103 ? -9.861 -9.573 9.437 1.00 92.06 103 ARG A N 1
ATOM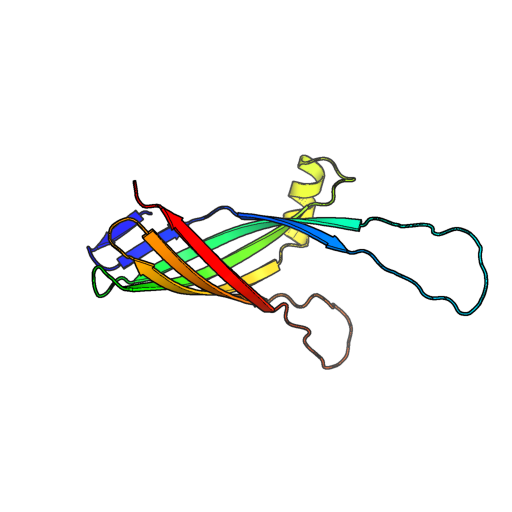 798 C CA . ARG A 1 103 ? -9.756 -8.335 8.683 1.00 92.06 103 ARG A CA 1
ATOM 799 C C . ARG A 1 103 ? -10.028 -8.655 7.232 1.00 92.06 103 ARG A C 1
ATOM 801 O O . ARG A 1 103 ? -9.456 -9.598 6.704 1.00 92.06 103 ARG A O 1
ATOM 808 N N . ILE A 1 104 ? -10.885 -7.879 6.600 1.00 95.19 104 ILE A N 1
ATOM 809 C CA . ILE A 1 104 ? -11.153 -7.967 5.168 1.00 95.19 104 ILE A CA 1
ATOM 810 C C . ILE A 1 104 ? -10.729 -6.632 4.590 1.00 95.19 104 ILE A C 1
ATOM 812 O O . ILE A 1 104 ? -11.064 -5.595 5.156 1.00 95.19 104 ILE A O 1
ATOM 816 N N . TYR A 1 105 ? -9.970 -6.633 3.506 1.00 94.19 105 TYR A N 1
ATOM 817 C CA . TYR A 1 105 ? -9.514 -5.400 2.888 1.00 94.19 105 TYR A CA 1
ATOM 818 C C . TYR A 1 105 ? -9.647 -5.456 1.374 1.00 94.19 105 TYR A C 1
ATOM 820 O O . TYR A 1 105 ? -9.489 -6.502 0.749 1.00 94.19 105 TYR A O 1
ATOM 828 N N . GLY A 1 106 ? -9.931 -4.296 0.799 1.00 95.81 106 GLY A N 1
ATOM 829 C CA . GLY A 1 106 ? -9.878 -4.038 -0.628 1.00 95.81 106 GLY A CA 1
ATOM 830 C C . GLY A 1 106 ? -9.049 -2.786 -0.867 1.00 95.81 106 GLY A C 1
ATOM 831 O O . GLY A 1 106 ? -9.181 -1.806 -0.134 1.00 95.81 106 GLY A O 1
ATOM 832 N N . ARG A 1 107 ? -8.181 -2.808 -1.875 1.00 94.19 107 ARG A N 1
ATOM 833 C CA . ARG A 1 107 ? -7.401 -1.644 -2.293 1.00 94.19 107 ARG A CA 1
ATOM 834 C C . ARG A 1 107 ? -7.338 -1.534 -3.804 1.00 94.19 107 ARG A C 1
ATOM 836 O O . ARG A 1 107 ? -7.261 -2.528 -4.519 1.00 94.19 107 ARG A O 1
ATOM 843 N N . TYR A 1 108 ? -7.349 -0.300 -4.264 1.00 92.06 108 TYR A N 1
ATOM 844 C CA . TYR A 1 108 ? -7.167 0.097 -5.639 1.00 92.06 108 TYR A CA 1
ATOM 845 C C . TYR A 1 108 ? -5.805 0.772 -5.776 1.00 92.06 108 TYR A C 1
ATOM 847 O O . TYR A 1 108 ? -5.466 1.671 -5.005 1.00 92.06 108 TYR A O 1
ATOM 855 N N . VAL A 1 109 ? -5.021 0.317 -6.745 1.00 90.81 109 VAL A N 1
ATOM 856 C CA . VAL A 1 109 ? -3.692 0.826 -7.067 1.00 90.81 109 VAL A CA 1
ATOM 857 C C . VAL A 1 109 ? -3.762 1.458 -8.448 1.00 90.81 109 VAL A C 1
ATOM 859 O O . VAL A 1 109 ? -3.953 0.775 -9.452 1.00 90.81 109 VAL A O 1
ATOM 862 N N . ALA A 1 110 ? -3.621 2.776 -8.489 1.00 88.00 110 ALA A N 1
ATOM 863 C CA . ALA A 1 110 ? -3.573 3.567 -9.704 1.00 88.00 110 ALA A CA 1
ATOM 864 C C . ALA A 1 110 ? -2.115 3.876 -10.057 1.00 88.00 110 ALA A C 1
ATOM 866 O O . ALA A 1 110 ? -1.485 4.743 -9.452 1.00 88.00 110 ALA A O 1
ATOM 867 N N . GLY A 1 111 ? -1.584 3.181 -11.054 1.00 82.88 111 GLY A N 1
ATOM 868 C CA . GLY A 1 111 ? -0.291 3.451 -11.667 1.00 82.88 111 GLY A CA 1
ATOM 869 C C . GLY A 1 111 ? -0.243 4.855 -12.266 1.00 82.88 111 GLY A C 1
ATOM 870 O O . GLY A 1 111 ? -1.135 5.288 -13.006 1.00 82.88 111 GLY A O 1
ATOM 871 N N . MET A 1 112 ? 0.798 5.589 -11.894 1.00 70.62 112 MET A N 1
ATOM 872 C CA . MET A 1 112 ? 1.095 6.935 -12.376 1.00 70.62 112 MET A CA 1
ATOM 873 C C . MET A 1 112 ? 2.271 6.940 -13.359 1.00 70.62 112 MET A C 1
ATOM 875 O O . MET A 1 112 ? 2.415 7.914 -14.096 1.00 70.62 112 MET A O 1
ATOM 879 N N . SER A 1 113 ? 3.077 5.873 -13.401 1.00 59.31 113 SER A N 1
ATOM 880 C CA . SER A 1 113 ? 4.117 5.689 -14.411 1.00 59.31 113 SER A CA 1
ATOM 881 C C . SER A 1 113 ? 3.507 5.388 -15.781 1.00 59.31 113 SER A C 1
ATOM 883 O O . SER A 1 113 ? 2.560 4.612 -15.921 1.00 59.31 113 SER A O 1
ATOM 885 N N . ASN A 1 114 ? 4.040 6.062 -16.797 1.00 52.69 114 ASN A N 1
ATOM 886 C CA . ASN A 1 114 ? 3.726 5.795 -18.190 1.00 52.69 114 ASN A CA 1
ATOM 887 C C . ASN A 1 114 ? 4.697 4.715 -18.675 1.00 52.69 114 ASN A C 1
ATOM 889 O O . ASN A 1 114 ? 5.903 4.935 -18.655 1.00 52.69 114 ASN A O 1
ATOM 893 N N . ILE A 1 11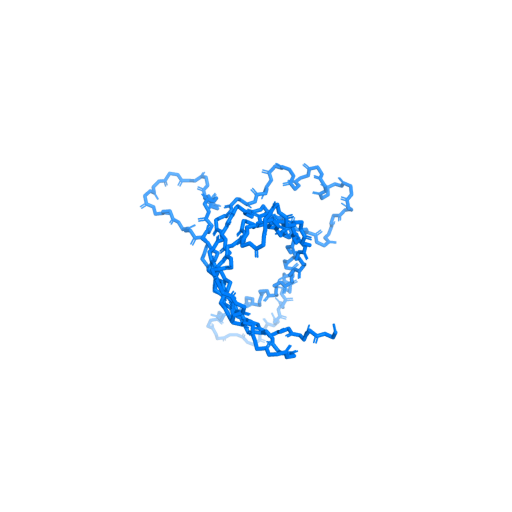5 ? 4.184 3.553 -19.077 1.00 49.78 115 ILE A N 1
ATOM 894 C CA . ILE A 1 115 ? 5.019 2.424 -19.525 1.00 49.78 115 ILE A CA 1
ATOM 895 C C . ILE A 1 115 ? 5.517 2.642 -20.975 1.00 49.78 115 ILE A C 1
ATOM 897 O O . ILE A 1 115 ? 6.353 1.888 -21.459 1.00 49.78 115 ILE A O 1
ATOM 901 N N . ASN A 1 116 ? 5.075 3.708 -21.658 1.00 42.34 116 ASN A N 1
ATOM 902 C CA . ASN A 1 116 ? 5.491 4.036 -23.023 1.00 42.34 116 ASN A CA 1
ATOM 903 C C . ASN A 1 116 ? 6.112 5.433 -23.129 1.00 42.34 116 ASN A C 1
ATOM 905 O O . ASN A 1 116 ? 5.436 6.447 -22.947 1.00 42.34 116 ASN A O 1
ATOM 909 N N . ASP A 1 117 ? 7.384 5.465 -23.518 1.00 41.69 117 ASP A N 1
ATOM 910 C CA . ASP A 1 117 ? 8.124 6.661 -23.926 1.00 41.69 117 ASP A CA 1
ATOM 911 C C . ASP A 1 117 ? 8.037 6.832 -25.457 1.00 41.69 117 ASP A C 1
ATOM 913 O O . ASP A 1 117 ? 9.040 6.890 -26.164 1.00 41.69 117 ASP A O 1
ATOM 917 N N . VAL A 1 118 ? 6.813 6.814 -26.006 1.00 42.41 118 VAL A N 1
ATOM 918 C CA . VAL A 1 118 ? 6.574 6.995 -27.446 1.00 42.41 118 VAL A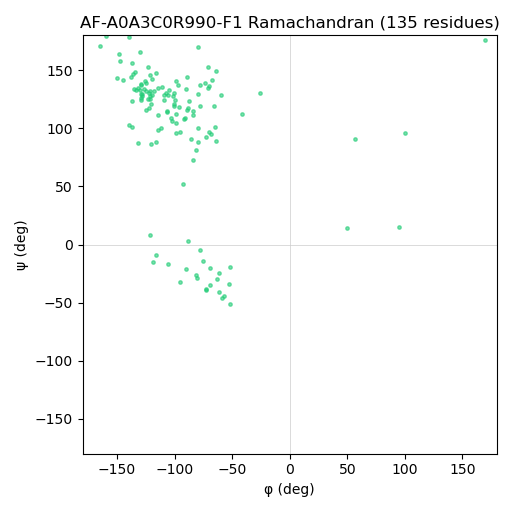 CA 1
ATOM 919 C C . VAL A 1 118 ? 5.382 7.920 -27.670 1.00 42.41 118 VAL A C 1
ATOM 921 O O . VAL A 1 118 ? 4.279 7.704 -27.177 1.00 42.41 118 VAL A O 1
ATOM 924 N N . THR A 1 119 ? 5.669 8.976 -28.421 1.00 47.03 119 THR A N 1
ATOM 925 C CA . THR A 1 119 ? 4.787 9.931 -29.091 1.00 47.03 119 THR A CA 1
ATOM 926 C C . THR A 1 119 ? 3.398 9.357 -29.435 1.00 47.03 119 THR A C 1
ATOM 928 O O . THR A 1 119 ? 3.319 8.327 -30.094 1.00 47.03 119 THR A O 1
ATOM 931 N N . ASN A 1 120 ? 2.339 10.097 -29.064 1.00 42.34 120 ASN A N 1
ATOM 932 C CA . ASN A 1 120 ? 0.884 9.886 -29.265 1.00 42.34 120 ASN A CA 1
ATOM 933 C C . ASN A 1 120 ? 0.053 9.322 -28.086 1.00 42.34 120 ASN A C 1
ATOM 935 O O . ASN A 1 120 ? -0.110 8.125 -27.896 1.00 42.34 120 ASN A O 1
ATOM 939 N N . SER A 1 121 ? -0.560 10.265 -27.362 1.00 45.69 121 SER A N 1
ATOM 940 C CA . SER A 1 121 ? -1.989 10.357 -27.001 1.00 45.69 121 SER A CA 1
ATOM 941 C C . SER A 1 121 ? -2.800 9.209 -26.386 1.00 45.69 121 SER A C 1
ATOM 943 O O . SER A 1 121 ? -3.996 9.414 -26.242 1.00 45.69 121 SER A O 1
ATOM 945 N N . ASP A 1 122 ? -2.226 8.120 -25.871 1.00 41.69 122 ASP A N 1
ATOM 946 C CA . ASP A 1 122 ? -2.973 7.225 -24.964 1.00 41.69 122 ASP A CA 1
ATOM 947 C C . ASP A 1 122 ? -2.119 6.782 -23.768 1.00 41.69 122 ASP A C 1
ATOM 949 O O . ASP A 1 122 ? -1.262 5.903 -23.854 1.00 41.69 122 ASP A O 1
ATOM 953 N N . LYS A 1 123 ? -2.343 7.414 -22.608 1.00 44.81 123 LYS A N 1
ATOM 954 C CA . LYS A 1 123 ? -1.672 7.063 -21.347 1.00 44.81 123 LYS A CA 1
ATOM 955 C C . LYS A 1 123 ? -2.240 5.740 -20.826 1.00 44.81 123 LYS A C 1
ATOM 957 O O . LYS A 1 123 ? -3.221 5.742 -20.083 1.00 44.81 123 LYS A O 1
ATOM 962 N N . TRP A 1 124 ? -1.621 4.618 -21.182 1.00 50.00 124 TRP A N 1
ATOM 963 C CA . TRP A 1 124 ? -1.928 3.310 -20.597 1.00 50.00 124 TRP A CA 1
ATOM 964 C C . TRP A 1 124 ? -1.480 3.288 -19.130 1.00 50.00 124 TRP A C 1
ATOM 966 O O . TRP A 1 124 ? -0.314 3.066 -18.813 1.00 50.00 124 TRP A O 1
ATOM 976 N N . ARG A 1 125 ? -2.412 3.588 -18.220 1.00 62.41 125 ARG A N 1
ATOM 977 C CA . ARG A 1 125 ? -2.177 3.589 -16.770 1.00 62.41 125 ARG A CA 1
ATOM 978 C C . ARG A 1 125 ? -2.413 2.185 -16.233 1.00 62.41 125 ARG A C 1
ATOM 980 O O . ARG A 1 125 ? -3.507 1.650 -16.386 1.00 62.41 125 ARG A O 1
ATOM 987 N N . ASN A 1 126 ? -1.413 1.609 -15.574 1.00 69.00 126 ASN A N 1
ATOM 988 C CA . ASN A 1 126 ? -1.571 0.330 -14.892 1.00 69.00 126 ASN A CA 1
ATOM 989 C C . ASN A 1 126 ? -2.563 0.491 -13.728 1.00 69.00 126 ASN A C 1
ATOM 991 O O . ASN A 1 126 ? -2.326 1.296 -12.833 1.00 69.00 126 ASN A O 1
ATOM 995 N N . GLN A 1 127 ? -3.681 -0.227 -13.737 1.00 83.12 127 GLN A N 1
ATOM 996 C CA . GLN A 1 127 ? -4.680 -0.185 -12.670 1.00 83.12 127 GLN A CA 1
ATOM 997 C C . GLN A 1 127 ? -4.821 -1.581 -12.082 1.00 83.12 127 GLN A C 1
ATOM 999 O O . GLN A 1 127 ? -5.035 -2.546 -12.811 1.00 83.12 127 GLN A O 1
ATOM 1004 N N . GLN A 1 128 ? -4.718 -1.693 -10.763 1.00 85.19 128 GLN A N 1
ATOM 1005 C CA . GLN A 1 128 ? -4.836 -2.971 -10.077 1.00 85.19 128 GLN A CA 1
ATOM 1006 C C . GLN A 1 128 ? -5.861 -2.864 -8.955 1.00 85.19 128 GLN A C 1
ATOM 1008 O O . GLN A 1 128 ? -5.787 -1.984 -8.100 1.00 85.19 128 GLN A O 1
ATOM 1013 N N . ILE A 1 129 ? -6.802 -3.800 -8.932 1.00 90.25 129 ILE A N 1
ATOM 1014 C CA . ILE A 1 129 ? -7.695 -4.016 -7.797 1.00 90.25 129 ILE A CA 1
ATOM 1015 C C . ILE A 1 129 ? -7.141 -5.205 -7.021 1.00 90.25 129 ILE A C 1
ATOM 1017 O O . ILE A 1 129 ? -6.827 -6.243 -7.599 1.00 90.25 129 ILE A O 1
ATOM 1021 N N . GLN A 1 130 ? -7.001 -5.051 -5.712 1.00 91.00 130 GLN A N 1
ATOM 1022 C CA . GLN A 1 130 ? -6.567 -6.110 -4.814 1.00 91.00 130 GLN A CA 1
ATOM 1023 C C . GLN A 1 130 ? -7.606 -6.273 -3.708 1.00 91.00 130 GLN A C 1
ATOM 1025 O O . GLN A 1 130 ? -8.111 -5.291 -3.168 1.00 91.00 130 GLN A O 1
ATOM 1030 N N . ALA A 1 131 ? -7.894 -7.515 -3.345 1.00 93.75 131 ALA A N 1
ATOM 1031 C CA . ALA A 1 131 ? -8.744 -7.856 -2.217 1.00 93.75 131 ALA A CA 1
ATOM 1032 C C . ALA A 1 131 ? -8.068 -8.959 -1.407 1.00 93.75 131 ALA A C 1
ATOM 1034 O O . ALA A 1 131 ? -7.343 -9.787 -1.959 1.00 93.75 131 ALA A O 1
ATOM 1035 N N . GLY A 1 132 ? -8.292 -8.967 -0.100 1.00 92.38 132 GLY A N 1
ATOM 1036 C CA . GLY A 1 132 ? -7.686 -9.958 0.768 1.00 92.38 132 GLY A CA 1
ATOM 1037 C C . GLY A 1 132 ? -8.324 -10.030 2.142 1.00 92.38 132 GLY A C 1
ATOM 1038 O O . GLY A 1 132 ? -9.144 -9.199 2.540 1.00 92.38 132 GLY A O 1
ATOM 1039 N N . ILE A 1 133 ? -7.912 -11.059 2.869 1.00 93.88 133 ILE A N 1
ATOM 1040 C CA . ILE A 1 133 ? -8.288 -11.300 4.256 1.00 93.88 133 ILE A CA 1
ATOM 1041 C C . ILE A 1 133 ? -7.029 -11.386 5.117 1.00 93.88 133 ILE A C 1
ATOM 1043 O O . ILE A 1 133 ? -5.954 -11.742 4.639 1.00 93.88 133 ILE A O 1
ATOM 1047 N N . GLY A 1 134 ? -7.147 -11.052 6.394 1.00 89.56 134 GLY A N 1
ATOM 1048 C CA . GLY A 1 134 ? -6.065 -11.142 7.360 1.00 89.56 134 GLY A CA 1
ATOM 1049 C C . GLY A 1 134 ? -6.600 -11.540 8.722 1.00 89.56 134 GLY A C 1
ATOM 1050 O O . GLY A 1 134 ? -7.650 -11.071 9.144 1.00 89.56 134 GLY A O 1
ATOM 1051 N N . LEU A 1 135 ? -5.872 -12.382 9.440 1.00 91.19 135 LEU A N 1
ATOM 1052 C CA . LEU A 1 135 ? -6.229 -12.738 10.808 1.00 91.19 135 LEU A CA 1
ATOM 1053 C C . LEU A 1 135 ? -5.576 -11.755 11.783 1.00 91.19 135 LEU A C 1
ATOM 1055 O O . LEU A 1 135 ? -4.490 -11.214 11.539 1.00 91.19 135 LEU A O 1
ATOM 1059 N N . LYS A 1 136 ? -6.289 -11.444 12.859 1.00 81.50 136 LYS A N 1
ATOM 1060 C CA . LYS A 1 136 ? -5.763 -10.711 14.005 1.00 81.50 136 LYS A CA 1
ATOM 1061 C C . LYS A 1 136 ? -5.722 -11.701 15.165 1.00 81.50 136 LYS A C 1
ATOM 1063 O O . LYS A 1 136 ? -6.770 -12.017 15.724 1.00 81.50 136 LYS A O 1
ATOM 1068 N N . LEU A 1 137 ? -4.523 -12.223 15.413 1.00 76.06 137 LEU A N 1
ATOM 1069 C CA . LEU A 1 137 ? -4.190 -13.054 16.570 1.00 76.06 137 LEU A CA 1
ATOM 1070 C C . LEU A 1 137 ? -3.865 -12.148 17.761 1.00 76.06 137 LEU A C 1
ATOM 1072 O O . LEU A 1 137 ? -3.264 -11.072 17.517 1.00 76.06 137 LEU A O 1
#

Nearest PDB structures (foldseek):
  5o68-assembly3_I  TM=5.157E-01  e=4.232E-01  Pseudomonas sp. UK4
  3m8d-assembly1_A  TM=3.519E-01  e=6.115E-01  Escherichia coli
  3dzm-assembly2_B  TM=3.779E-01  e=8.383E-01  Thermus thermophilus HB27

Foldseek 3Di:
DAAPDPFKDKDKDKDKDKDWDFDDPPDPDDPDDDPGPTFIKIKIKIWIWIWGHPDQFKIKIKGKMKMFTDGPVDDPVVSVVVRVVDIWIWIKIKMWTDDPFKIKMKMKIWTPDQPDPDDDDDRPIDIDIDIDMDTDD

Radius of gyration: 19.36 Å; Cα contacts (8 Å, |Δi|>4): 280; chains: 1; bounding box: 38×39×58 Å

Secondary structure (DSSP, 8-state):
-EEEETTEEEEE--EEEEEEE------TT---------EEEEEEEEEEEEEE-SSSSEEEEEEEEEEEEE-TTS-HHHHHHHHHHHPEEEEEEEEEEE-SSEEEEEEEEEE-S-S--SSSS-----EEEEEEEEE--